Protein AF-A0A3L8PQW7-F1 (afdb_monomer_lite)

Organism: NCBI:txid2338552

pLDDT: mean 85.66, std 13.2, range [48.25, 96.25]

Secondary structure (DSSP, 8-state):
----THHHHHHHHHHHHHHHHTT--GGG----SHHHHHHHHHHHHHHHHHHHHHS---

Foldseek 3Di:
DPPDPVVLLVVLLCQLLVCLLVVHDLVPRPDPDPSSSVNSVVNNVVNVVVNVVPPPDD

Structure (mmCIF, N/CA/C/O backbone):
data_AF-A0A3L8PQW7-F1
#
_entry.id   AF-A0A3L8PQW7-F1
#
loop_
_atom_site.group_PDB
_atom_site.id
_atom_site.type_symbol
_atom_site.label_atom_id
_atom_site.label_alt_id
_atom_site.label_comp_id
_atom_site.label_asym_id
_atom_site.label_entity_id
_atom_site.label_seq_id
_atom_site.pdbx_PDB_ins_code
_atom_site.Cartn_x
_atom_site.Cartn_y
_atom_site.Cartn_z
_atom_site.occupancy
_atom_site.B_iso_or_equiv
_atom_site.auth_seq_id
_atom_site.auth_comp_id
_atom_site.auth_asym_id
_atom_site.auth_atom_id
_atom_site.pdbx_PDB_model_num
ATOM 1 N N . MET A 1 1 ? 2.243 2.426 -28.928 1.00 48.25 1 MET A N 1
ATOM 2 C CA . MET A 1 1 ? 1.856 2.892 -27.575 1.00 48.25 1 MET A CA 1
ATOM 3 C C . MET A 1 1 ? 2.953 2.475 -26.590 1.00 48.25 1 MET A C 1
ATOM 5 O O . MET A 1 1 ? 3.104 1.285 -26.336 1.00 48.25 1 MET A O 1
ATOM 9 N N . LYS A 1 2 ? 3.813 3.400 -26.130 1.00 53.62 2 LYS A N 1
ATOM 10 C CA . LYS A 1 2 ? 4.915 3.089 -25.193 1.00 53.62 2 LYS A CA 1
ATOM 11 C C . LYS A 1 2 ? 4.315 2.738 -23.823 1.00 53.62 2 LYS A C 1
ATOM 13 O O . LYS A 1 2 ? 4.089 3.638 -23.022 1.00 53.62 2 LYS A O 1
ATOM 18 N N . ARG A 1 3 ? 4.065 1.452 -23.550 1.00 55.88 3 ARG A N 1
ATOM 19 C CA . ARG A 1 3 ? 3.827 0.959 -22.180 1.00 55.88 3 ARG A CA 1
ATOM 20 C C . ARG A 1 3 ? 5.115 1.178 -21.387 1.00 55.88 3 ARG A C 1
ATOM 22 O O . ARG A 1 3 ? 6.055 0.389 -21.480 1.00 55.88 3 ARG A O 1
ATOM 29 N N . ARG A 1 4 ? 5.235 2.331 -20.723 1.00 61.19 4 ARG A N 1
ATOM 30 C CA . ARG A 1 4 ? 6.392 2.634 -19.869 1.00 61.19 4 ARG A CA 1
ATOM 31 C C . ARG A 1 4 ? 6.324 1.706 -18.658 1.00 61.19 4 ARG A C 1
ATOM 33 O O . ARG A 1 4 ? 5.244 1.409 -18.165 1.00 61.19 4 ARG A O 1
ATOM 40 N N . LYS A 1 5 ? 7.487 1.322 -18.119 1.00 61.03 5 LYS A N 1
ATOM 41 C CA . LYS A 1 5 ? 7.639 0.535 -16.873 1.00 61.03 5 LYS A CA 1
ATOM 42 C C . LYS A 1 5 ? 6.714 0.971 -15.715 1.00 61.03 5 LYS A C 1
ATOM 44 O O . LYS A 1 5 ? 6.407 0.149 -14.856 1.00 61.03 5 LYS A O 1
ATOM 49 N N . ARG A 1 6 ? 6.267 2.234 -15.712 1.00 63.69 6 ARG A N 1
ATOM 50 C CA . ARG A 1 6 ? 5.355 2.840 -14.733 1.00 63.69 6 ARG A CA 1
ATOM 51 C C . ARG A 1 6 ? 4.043 2.062 -14.569 1.00 63.69 6 ARG A C 1
ATOM 53 O O . ARG A 1 6 ? 3.664 1.802 -13.437 1.00 63.69 6 ARG A O 1
ATOM 60 N N . ASP A 1 7 ? 3.483 1.514 -15.653 1.00 81.12 7 ASP A N 1
ATOM 61 C CA . ASP A 1 7 ? 2.222 0.750 -15.614 1.00 81.12 7 ASP A CA 1
ATOM 62 C C . ASP A 1 7 ? 2.265 -0.449 -14.648 1.00 81.12 7 ASP A C 1
ATOM 64 O O . ASP A 1 7 ? 1.273 -0.788 -14.001 1.00 81.12 7 ASP A O 1
ATOM 68 N N . LYS A 1 8 ? 3.422 -1.122 -14.536 1.00 84.19 8 LYS A N 1
ATOM 69 C CA . LYS A 1 8 ? 3.577 -2.277 -13.637 1.00 84.19 8 LYS A CA 1
ATOM 70 C C . LYS A 1 8 ? 3.612 -1.842 -12.171 1.00 84.19 8 LYS A C 1
ATOM 72 O O . LYS A 1 8 ? 3.053 -2.529 -11.320 1.00 84.19 8 LYS A O 1
ATOM 77 N N . LEU A 1 9 ? 4.280 -0.727 -11.894 1.00 89.62 9 LEU A N 1
ATOM 78 C CA . LEU A 1 9 ? 4.449 -0.180 -10.553 1.00 89.62 9 LEU A CA 1
ATOM 79 C C . LEU A 1 9 ? 3.164 0.477 -10.046 1.00 89.62 9 LEU A C 1
ATOM 81 O O . LEU A 1 9 ? 2.773 0.210 -8.914 1.00 89.62 9 LEU A O 1
ATOM 85 N N . ASP A 1 10 ? 2.460 1.222 -10.898 1.00 90.19 10 ASP A N 1
ATOM 86 C CA . ASP A 1 10 ? 1.155 1.804 -10.568 1.00 90.19 10 ASP A CA 1
ATOM 87 C C . ASP A 1 10 ? 0.127 0.704 -10.287 1.00 90.19 10 ASP A C 1
ATOM 89 O O . ASP A 1 10 ? -0.584 0.743 -9.287 1.00 90.19 10 ASP A O 1
ATOM 93 N N . ARG A 1 11 ? 0.117 -0.372 -11.087 1.00 91.31 11 ARG A N 1
ATOM 94 C CA . ARG A 1 11 ? -0.738 -1.535 -10.805 1.00 91.31 11 ARG A CA 1
ATOM 95 C C . ARG A 1 11 ? -0.370 -2.225 -9.491 1.00 91.31 11 ARG A C 1
ATOM 97 O O . ARG A 1 11 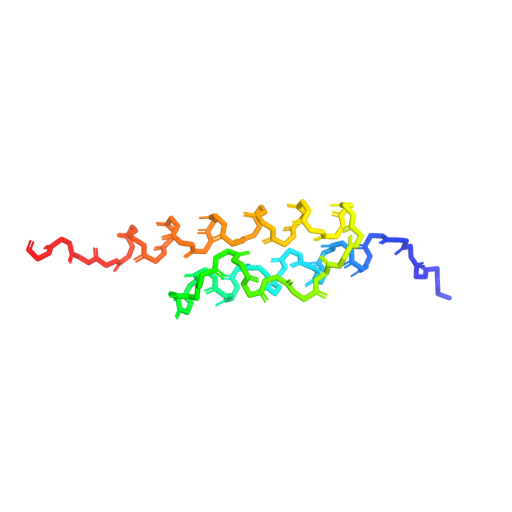? -1.258 -2.722 -8.796 1.00 91.31 11 ARG A O 1
ATOM 104 N N . ALA A 1 12 ? 0.919 -2.308 -9.161 1.00 94.06 12 ALA A N 1
ATOM 105 C CA . ALA A 1 12 ? 1.356 -2.854 -7.881 1.00 94.06 12 ALA A CA 1
ATOM 106 C C . ALA A 1 12 ? 0.844 -1.992 -6.724 1.00 94.06 12 ALA A C 1
ATOM 108 O O . ALA A 1 12 ? 0.258 -2.542 -5.795 1.00 94.06 12 ALA A O 1
ATOM 109 N N . PHE A 1 13 ? 0.958 -0.670 -6.840 1.00 94.62 13 PHE A N 1
ATOM 110 C CA . PHE A 1 13 ? 0.420 0.287 -5.882 1.00 94.62 13 PHE A CA 1
ATOM 111 C C . PHE A 1 13 ? -1.095 0.143 -5.693 1.00 94.62 13 PHE A C 1
ATOM 113 O O . PHE A 1 13 ? -1.540 -0.128 -4.579 1.00 94.62 13 PHE A O 1
ATOM 120 N N . SER A 1 14 ? -1.891 0.202 -6.769 1.00 94.69 14 SER A N 1
ATOM 121 C CA . SER A 1 14 ? -3.356 0.094 -6.676 1.00 94.69 14 SER A CA 1
ATOM 122 C C . SER A 1 14 ? -3.806 -1.227 -6.043 1.00 94.69 14 SER A C 1
ATOM 124 O O . SER A 1 14 ? -4.731 -1.247 -5.233 1.00 94.69 14 SER A O 1
ATOM 126 N N . LYS A 1 15 ? -3.129 -2.342 -6.363 1.00 94.62 15 LYS A N 1
ATOM 127 C CA . LYS A 1 15 ? -3.401 -3.636 -5.714 1.00 94.62 15 LYS A CA 1
ATOM 128 C C . LYS A 1 15 ? -3.041 -3.638 -4.231 1.00 94.62 15 LYS A C 1
ATOM 130 O O . LYS A 1 15 ? -3.703 -4.320 -3.455 1.00 94.62 15 LYS A O 1
ATOM 135 N N . GLY A 1 16 ? -1.973 -2.940 -3.859 1.00 95.31 16 GLY A N 1
ATOM 136 C CA . GLY A 1 16 ? -1.566 -2.758 -2.471 1.00 95.31 16 GLY A CA 1
ATOM 137 C C . GLY A 1 16 ? -2.641 -2.042 -1.683 1.00 95.31 16 GLY A C 1
ATOM 138 O O . GLY A 1 16 ? -3.128 -2.561 -0.684 1.00 95.31 16 GLY A O 1
ATOM 139 N N . TYR A 1 17 ? -3.076 -0.904 -2.209 1.00 95.56 17 TYR A N 1
ATOM 140 C CA . TYR A 1 17 ? -4.109 -0.062 -1.624 1.00 95.56 17 TYR A CA 1
ATOM 141 C C . TYR A 1 17 ? -5.426 -0.802 -1.388 1.00 95.56 17 TYR A C 1
ATOM 143 O O . TYR A 1 17 ? -5.923 -0.840 -0.264 1.00 95.56 17 TYR A O 1
ATOM 151 N N . GLN A 1 18 ? -5.930 -1.515 -2.398 1.00 94.50 18 GLN A N 1
ATOM 152 C CA . GLN A 1 18 ? -7.129 -2.345 -2.241 1.00 94.50 18 GLN A CA 1
ATOM 153 C C . GLN A 1 18 ? -6.955 -3.440 -1.179 1.00 94.50 18 GLN A C 1
ATOM 155 O O . GLN A 1 18 ? -7.892 -3.747 -0.443 1.00 94.50 18 GLN A O 1
ATOM 160 N N . ALA A 1 19 ? -5.762 -4.034 -1.077 1.00 94.69 19 ALA A N 1
ATOM 161 C CA . ALA A 1 19 ? -5.477 -5.034 -0.056 1.00 94.69 19 ALA A CA 1
ATOM 162 C C . ALA A 1 19 ? -5.441 -4.423 1.358 1.00 94.69 19 ALA A C 1
ATOM 164 O O . ALA A 1 19 ? -5.954 -5.040 2.291 1.00 94.69 19 ALA A O 1
ATOM 165 N N . GLY A 1 20 ? -4.889 -3.215 1.509 1.00 94.00 20 GLY A N 1
ATOM 166 C CA . GLY A 1 20 ? -4.876 -2.474 2.772 1.00 94.00 20 GLY A CA 1
ATOM 167 C C . GLY A 1 20 ? -6.282 -2.101 3.237 1.00 94.00 20 GLY A C 1
ATOM 168 O O . GLY A 1 20 ? -6.675 -2.445 4.353 1.00 94.00 20 GLY A O 1
ATOM 169 N N . MET A 1 21 ? -7.084 -1.535 2.330 1.00 92.88 21 MET A N 1
ATOM 170 C CA . MET A 1 21 ? -8.503 -1.231 2.562 1.00 92.88 21 MET A CA 1
ATOM 171 C C . MET A 1 21 ? -9.319 -2.482 2.914 1.00 92.88 21 MET A C 1
ATOM 173 O O . MET A 1 21 ? -10.197 -2.453 3.773 1.00 92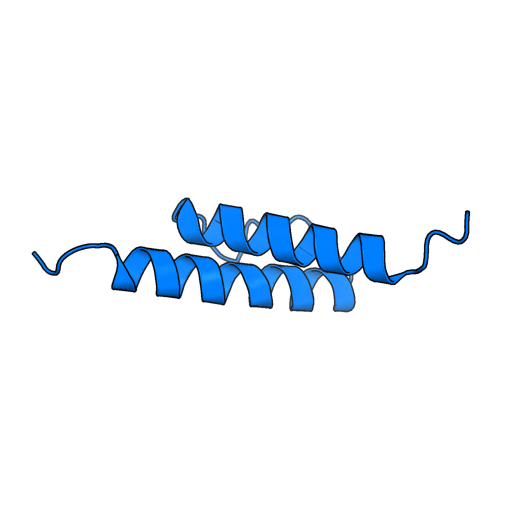.88 21 MET A O 1
ATOM 177 N N . GLY A 1 22 ? -8.9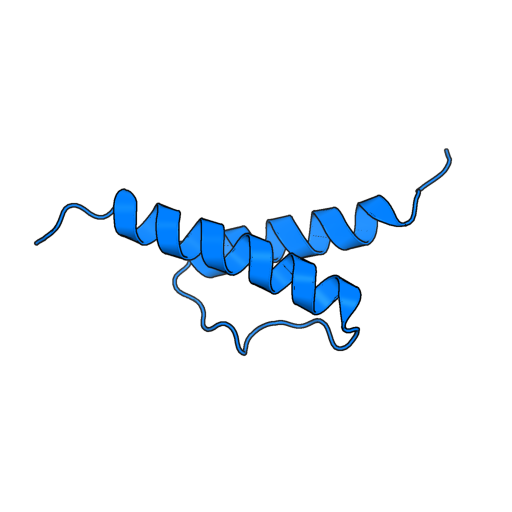94 -3.619 2.295 1.00 91.25 22 GLY A N 1
ATOM 178 C CA . GLY A 1 22 ? -9.609 -4.913 2.588 1.00 91.25 22 GLY A CA 1
ATOM 179 C C . GLY A 1 22 ? -9.152 -5.572 3.897 1.00 91.25 22 GLY A C 1
ATOM 180 O O . GLY A 1 22 ? -9.605 -6.676 4.190 1.00 91.25 22 GLY A O 1
ATOM 181 N N . GLY A 1 23 ? -8.248 -4.954 4.670 1.00 89.25 23 GLY A N 1
ATOM 182 C CA . GLY A 1 23 ? -7.722 -5.517 5.920 1.00 89.25 23 GLY A CA 1
ATOM 183 C C . GLY A 1 23 ? -6.807 -6.731 5.725 1.00 89.25 23 GLY A C 1
ATOM 184 O O . GLY A 1 23 ? -6.672 -7.561 6.622 1.00 89.25 23 GLY A O 1
ATOM 185 N N . LYS A 1 24 ? -6.199 -6.876 4.544 1.00 90.69 24 LYS A N 1
ATOM 186 C CA . LYS A 1 24 ? -5.283 -7.982 4.237 1.00 90.69 24 LYS A CA 1
ATOM 187 C C . LYS A 1 24 ? -3.916 -7.730 4.871 1.00 90.69 24 LYS A C 1
ATOM 189 O O . LYS A 1 24 ? -3.493 -6.585 4.981 1.00 90.69 24 LYS A O 1
ATOM 194 N N . SER A 1 25 ? -3.175 -8.779 5.218 1.00 89.75 25 SER A N 1
ATOM 195 C CA . SER A 1 25 ? -1.805 -8.630 5.731 1.00 89.75 25 SER A CA 1
ATOM 196 C C . SER A 1 25 ? -0.813 -8.224 4.638 1.00 89.75 25 SER A C 1
ATOM 198 O O . SER A 1 25 ? -0.900 -8.686 3.499 1.00 89.75 25 SER A O 1
ATOM 200 N N . LYS A 1 26 ? 0.214 -7.448 5.014 1.00 87.50 26 LYS A N 1
ATOM 201 C CA . LYS A 1 26 ? 1.332 -7.046 4.133 1.00 87.50 26 LYS A CA 1
ATOM 202 C C . LYS A 1 26 ? 2.104 -8.220 3.502 1.00 87.50 26 LYS A C 1
ATOM 204 O O . LYS A 1 26 ? 2.825 -8.044 2.523 1.00 87.50 26 LYS A O 1
ATOM 209 N N . GLU A 1 27 ? 1.978 -9.411 4.080 1.00 87.69 27 GLU A N 1
ATOM 210 C CA . GLU A 1 27 ? 2.619 -10.652 3.629 1.00 87.69 27 GLU A CA 1
ATOM 211 C C . GLU A 1 27 ? 1.899 -11.294 2.440 1.00 87.69 27 GLU A C 1
ATOM 213 O O . GLU A 1 27 ? 2.509 -12.064 1.708 1.00 87.69 27 GLU A O 1
ATOM 218 N N . GLN A 1 28 ? 0.644 -10.917 2.168 1.00 88.69 28 GLN A N 1
ATOM 219 C CA . GLN A 1 28 ? -0.080 -11.361 0.970 1.00 88.69 28 GLN A CA 1
ATOM 220 C C . GLN A 1 28 ? 0.384 -10.656 -0.316 1.00 88.69 28 GLN A C 1
ATOM 222 O O . GLN A 1 28 ? -0.255 -10.789 -1.359 1.00 88.69 28 GLN A O 1
ATOM 227 N N . CYS A 1 29 ? 1.485 -9.901 -0.263 1.00 88.50 29 CYS A N 1
ATOM 228 C CA . CYS A 1 29 ? 2.093 -9.286 -1.433 1.00 88.50 29 CYS A CA 1
ATOM 229 C C . CYS A 1 29 ? 2.519 -10.371 -2.446 1.00 88.50 29 CYS A C 1
ATOM 231 O O . CYS A 1 29 ? 3.466 -11.107 -2.173 1.00 88.50 29 CYS A O 1
ATOM 233 N N . PRO A 1 30 ? 1.913 -10.443 -3.650 1.00 88.19 30 PRO A N 1
ATOM 234 C CA . PRO A 1 30 ? 2.246 -11.472 -4.641 1.00 88.19 30 PRO A CA 1
ATOM 235 C C . PRO A 1 30 ? 3.542 -11.165 -5.411 1.00 88.19 30 PRO A C 1
ATOM 237 O O . PRO A 1 30 ? 3.964 -11.935 -6.272 1.00 88.19 30 PRO A O 1
ATOM 240 N N . TYR A 1 31 ? 4.154 -10.003 -5.166 1.00 89.56 31 TYR A N 1
ATOM 241 C CA . TYR A 1 31 ? 5.320 -9.539 -5.905 1.00 89.56 31 TYR A CA 1
ATOM 242 C C . TYR A 1 31 ? 6.624 -9.972 -5.236 1.00 89.56 31 TYR A C 1
ATOM 244 O O . TYR A 1 31 ? 6.907 -9.583 -4.105 1.00 89.56 31 TYR A O 1
ATOM 252 N N . MET A 1 32 ? 7.452 -10.696 -5.994 1.00 86.75 32 MET A N 1
ATOM 253 C CA . MET A 1 32 ? 8.808 -11.084 -5.584 1.00 86.75 32 MET A CA 1
ATOM 254 C C . MET A 1 32 ? 9.854 -10.004 -5.895 1.00 86.75 32 MET A C 1
ATOM 256 O O . MET A 1 32 ? 10.859 -9.888 -5.202 1.00 86.75 32 MET A O 1
ATOM 260 N N . SER A 1 33 ? 9.627 -9.177 -6.923 1.00 91.62 33 SER A N 1
ATOM 261 C CA . SER A 1 33 ? 10.555 -8.095 -7.272 1.00 91.62 33 SER A CA 1
ATOM 262 C C . SER A 1 33 ? 10.469 -6.951 -6.265 1.00 91.62 33 SER A C 1
ATOM 264 O O . SER A 1 33 ? 9.368 -6.443 -6.026 1.00 91.62 33 SER A O 1
ATOM 266 N N . LEU A 1 34 ? 11.622 -6.485 -5.780 1.00 91.12 34 LEU A N 1
ATOM 267 C CA . LEU A 1 34 ? 11.712 -5.420 -4.781 1.00 91.12 34 LEU A CA 1
ATOM 268 C C . LEU A 1 34 ? 10.946 -4.155 -5.190 1.00 91.12 34 LEU A C 1
ATOM 270 O O . LEU A 1 34 ? 10.128 -3.683 -4.414 1.00 91.12 34 LEU A O 1
ATOM 274 N N . GLU A 1 35 ? 11.113 -3.658 -6.419 1.00 90.50 35 GLU A N 1
ATOM 275 C CA . GLU A 1 35 ? 10.437 -2.427 -6.869 1.00 90.50 35 GLU A CA 1
ATOM 276 C C . GLU A 1 35 ? 8.902 -2.531 -6.815 1.00 90.50 35 GLU A C 1
ATOM 278 O O . GLU A 1 35 ? 8.224 -1.646 -6.296 1.00 90.50 35 GLU A O 1
ATOM 283 N N . SER A 1 36 ? 8.332 -3.633 -7.320 1.00 91.00 36 SER A N 1
ATOM 284 C CA . SER A 1 36 ? 6.876 -3.843 -7.277 1.00 91.00 36 SER A CA 1
ATOM 285 C C . SER A 1 36 ? 6.379 -4.110 -5.857 1.00 91.00 36 SER A C 1
ATOM 287 O O . SER A 1 36 ? 5.284 -3.676 -5.515 1.00 91.00 36 SER A O 1
ATOM 289 N N . ARG A 1 37 ? 7.182 -4.777 -5.015 1.00 92.94 37 ARG A N 1
ATOM 290 C CA . ARG A 1 37 ? 6.867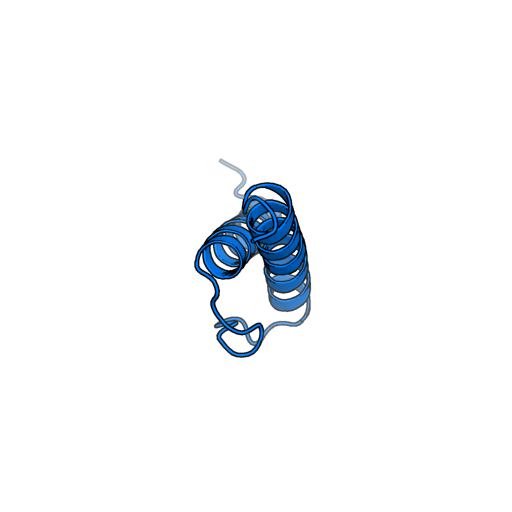 -4.974 -3.596 1.00 92.94 37 ARG A CA 1
ATOM 291 C C . ARG A 1 37 ? 6.853 -3.644 -2.848 1.00 92.94 37 ARG A C 1
ATOM 293 O O . ARG A 1 37 ? 5.922 -3.414 -2.091 1.00 92.94 37 ARG A O 1
ATOM 300 N N . THR A 1 38 ? 7.819 -2.759 -3.087 1.00 94.06 38 THR A N 1
ATOM 301 C CA . THR A 1 38 ? 7.853 -1.420 -2.484 1.00 94.06 38 THR A CA 1
ATOM 302 C C . THR A 1 38 ? 6.603 -0.629 -2.851 1.00 94.06 38 THR A C 1
ATOM 304 O O . THR A 1 38 ? 5.948 -0.112 -1.950 1.00 94.06 38 THR A O 1
ATOM 307 N N . GLN A 1 39 ? 6.197 -0.628 -4.127 1.00 95.25 39 GLN A N 1
ATOM 308 C CA . GLN A 1 39 ? 4.967 0.066 -4.524 1.00 95.25 39 GLN A CA 1
ATOM 309 C C . GLN A 1 39 ? 3.696 -0.567 -3.987 1.00 95.25 39 GLN A C 1
ATOM 311 O O . GLN A 1 39 ? 2.818 0.155 -3.523 1.00 95.25 39 GLN A O 1
ATOM 316 N N . TRP A 1 40 ? 3.603 -1.895 -3.972 1.00 95.62 40 TRP A N 1
ATOM 317 C CA . TRP A 1 40 ? 2.472 -2.573 -3.346 1.00 95.62 40 TRP A CA 1
ATOM 318 C C . TRP A 1 40 ? 2.393 -2.275 -1.844 1.00 95.62 40 TRP A C 1
ATOM 320 O O . TRP A 1 40 ? 1.318 -1.996 -1.331 1.00 95.62 40 TRP A O 1
ATOM 330 N N . LEU A 1 41 ? 3.523 -2.261 -1.133 1.00 95.25 41 LEU A N 1
ATOM 331 C CA . LEU A 1 41 ? 3.559 -1.913 0.290 1.00 95.25 41 LEU A CA 1
ATOM 332 C C . LEU A 1 41 ? 3.253 -0.432 0.551 1.00 95.25 41 LEU A C 1
ATOM 334 O O . LEU A 1 41 ? 2.724 -0.119 1.616 1.00 95.25 41 LEU A O 1
ATOM 338 N N . GLY A 1 42 ? 3.605 0.463 -0.378 1.00 95.56 42 GLY A N 1
ATOM 339 C CA . GLY A 1 42 ? 3.229 1.878 -0.338 1.00 95.56 42 GLY A CA 1
ATOM 340 C C . GLY A 1 42 ? 1.715 2.036 -0.398 1.00 95.56 42 GLY A C 1
ATOM 341 O O . GLY A 1 42 ? 1.117 2.515 0.559 1.00 95.56 42 GLY A O 1
ATOM 342 N N . GLY A 1 43 ? 1.092 1.480 -1.443 1.00 95.62 43 GLY A N 1
ATOM 343 C CA . GLY A 1 43 ? -0.363 1.490 -1.570 1.00 95.62 43 GLY A CA 1
ATOM 344 C C . GLY A 1 43 ? -1.049 0.810 -0.386 1.00 95.62 43 GLY A C 1
ATOM 345 O O . GLY A 1 43 ? -2.005 1.347 0.153 1.00 95.62 43 GLY A O 1
ATOM 346 N N . TRP A 1 44 ? -0.542 -0.339 0.079 1.00 96.25 44 TRP A N 1
ATOM 347 C CA . TRP A 1 44 ? -1.109 -1.056 1.228 1.00 96.25 44 TRP A CA 1
ATOM 348 C C . TRP A 1 44 ? -1.143 -0.211 2.498 1.00 96.25 44 TRP A C 1
ATOM 350 O O . TRP A 1 44 ? -2.150 -0.228 3.196 1.00 96.25 44 TRP A O 1
ATOM 360 N N . ARG A 1 45 ? -0.077 0.547 2.785 1.00 95.50 45 ARG A N 1
ATOM 361 C CA . ARG A 1 45 ? -0.057 1.466 3.929 1.00 95.50 45 ARG A CA 1
ATOM 362 C C . ARG A 1 45 ? -1.121 2.541 3.802 1.00 95.50 45 ARG A C 1
ATOM 364 O O . ARG A 1 45 ? -1.858 2.725 4.759 1.00 95.50 45 ARG A O 1
ATOM 371 N N . GLU A 1 46 ? -1.223 3.176 2.638 1.00 95.25 46 GLU A N 1
ATOM 372 C CA . GLU A 1 46 ? -2.251 4.190 2.388 1.00 95.25 46 GLU A CA 1
ATOM 373 C C . GLU A 1 46 ? -3.654 3.601 2.553 1.00 95.25 46 GLU A C 1
ATOM 375 O O . GLU A 1 46 ? -4.476 4.167 3.255 1.00 95.25 46 GLU A O 1
ATOM 380 N N . GLY A 1 47 ? -3.905 2.399 2.028 1.00 94.25 47 GLY A N 1
ATOM 381 C CA . GLY A 1 47 ? -5.200 1.739 2.190 1.00 94.25 47 GLY A CA 1
ATOM 382 C C . GLY A 1 47 ? -5.513 1.316 3.631 1.00 94.25 47 GLY A C 1
ATOM 383 O O . GLY A 1 47 ? -6.670 1.326 4.035 1.00 94.25 47 GLY A O 1
ATOM 384 N N . VAL A 1 48 ? -4.515 0.924 4.428 1.00 93.38 48 VAL A N 1
ATOM 385 C CA . VAL A 1 48 ? -4.722 0.619 5.857 1.00 93.38 48 VAL A CA 1
ATOM 386 C C . VAL A 1 48 ? -4.985 1.890 6.654 1.00 93.38 48 VAL A C 1
ATOM 388 O O . VAL A 1 48 ? -5.880 1.888 7.496 1.00 93.38 48 VAL A O 1
ATOM 391 N N . ASP A 1 49 ? -4.210 2.943 6.402 1.00 92.81 49 ASP A N 1
ATOM 392 C CA . ASP A 1 49 ? -4.354 4.244 7.054 1.00 92.81 49 ASP A CA 1
ATOM 393 C C . ASP A 1 49 ? -5.720 4.857 6.749 1.00 92.81 49 ASP A C 1
ATOM 395 O O . ASP A 1 49 ? -6.439 5.281 7.649 1.00 92.81 49 ASP A O 1
ATOM 399 N N . GLU A 1 50 ? -6.136 4.776 5.491 1.00 90.06 50 GLU A N 1
ATOM 400 C CA . GLU A 1 50 ? -7.433 5.238 5.033 1.00 90.06 50 GLU A CA 1
ATOM 401 C C . GLU A 1 50 ? -8.577 4.424 5.651 1.00 90.06 50 GLU A C 1
ATOM 403 O O . GLU A 1 50 ? -9.533 4.979 6.194 1.00 90.06 50 GLU A O 1
ATOM 408 N N . ARG A 1 51 ? -8.447 3.093 5.681 1.00 88.38 51 ARG A N 1
ATOM 409 C CA . ARG A 1 51 ? -9.394 2.217 6.383 1.00 88.38 51 ARG A CA 1
ATOM 410 C C . ARG A 1 51 ? -9.483 2.555 7.867 1.00 88.38 51 ARG A C 1
ATOM 412 O O . ARG A 1 51 ? -10.569 2.493 8.431 1.00 88.38 51 ARG A O 1
ATOM 419 N N . PHE A 1 52 ? -8.358 2.842 8.514 1.00 86.31 52 PHE A N 1
ATOM 420 C CA . PHE A 1 52 ? -8.316 3.185 9.933 1.00 86.31 52 PHE A CA 1
ATOM 421 C C . PHE A 1 52 ? -8.912 4.572 10.196 1.00 86.31 52 PHE A C 1
ATOM 423 O O . PHE A 1 52 ? -9.664 4.730 11.149 1.00 86.31 52 PHE A O 1
ATOM 430 N N . THR A 1 53 ? -8.650 5.535 9.314 1.00 87.25 53 THR A N 1
ATOM 431 C CA . THR A 1 53 ? -9.193 6.898 9.373 1.00 87.25 53 THR A CA 1
ATOM 432 C C . THR A 1 53 ? -10.707 6.918 9.159 1.00 87.25 53 THR A C 1
ATOM 434 O O . THR A 1 53 ? -11.416 7.639 9.857 1.00 87.25 53 THR A O 1
ATOM 437 N N . TYR A 1 54 ? -11.229 6.113 8.227 1.00 76.94 54 TYR A N 1
ATOM 438 C CA . TYR A 1 54 ? -12.668 6.047 7.940 1.00 76.94 54 TYR A CA 1
ATOM 439 C C . TYR A 1 54 ? -13.447 5.070 8.817 1.00 76.94 54 TYR A C 1
ATOM 441 O O . TYR A 1 54 ? -14.677 5.043 8.753 1.00 76.94 54 TYR A O 1
ATOM 449 N N . LEU A 1 55 ? -12.774 4.269 9.643 1.00 70.06 55 LEU A N 1
ATOM 450 C CA . LEU A 1 55 ? -13.453 3.519 10.688 1.00 70.06 55 LEU A CA 1
ATOM 451 C C . LEU A 1 55 ? -13.676 4.466 11.873 1.00 70.06 55 LEU A C 1
ATOM 453 O O . LEU A 1 55 ? -12.700 4.844 12.519 1.00 70.06 55 LEU A O 1
ATOM 457 N N . PRO A 1 56 ? -14.930 4.857 12.186 1.00 61.59 56 PRO A N 1
ATOM 458 C CA . PRO A 1 56 ? -15.185 5.631 13.389 1.00 61.59 56 PRO A CA 1
ATOM 459 C C . PRO A 1 56 ? -14.662 4.819 14.572 1.00 61.59 56 PRO A C 1
ATOM 461 O O . PRO A 1 56 ? -15.017 3.645 14.722 1.00 61.59 56 PRO A O 1
ATOM 464 N N . MET A 1 57 ? -13.774 5.433 15.359 1.00 57.53 57 MET A N 1
ATOM 465 C CA . MET A 1 57 ? -13.347 4.894 16.645 1.00 57.53 57 MET A CA 1
ATOM 466 C C . MET A 1 57 ? -14.592 4.421 17.402 1.00 57.53 57 MET A C 1
ATOM 468 O O . MET A 1 57 ? -15.489 5.217 17.681 1.00 57.53 57 MET A O 1
ATOM 472 N N . LYS A 1 58 ? -14.661 3.111 17.640 1.00 51.47 58 LYS A N 1
ATOM 473 C CA . LYS A 1 58 ? -15.578 2.512 18.609 1.00 51.47 58 LYS A CA 1
ATOM 474 C C . LYS A 1 58 ? -15.143 2.896 20.012 1.00 51.47 58 L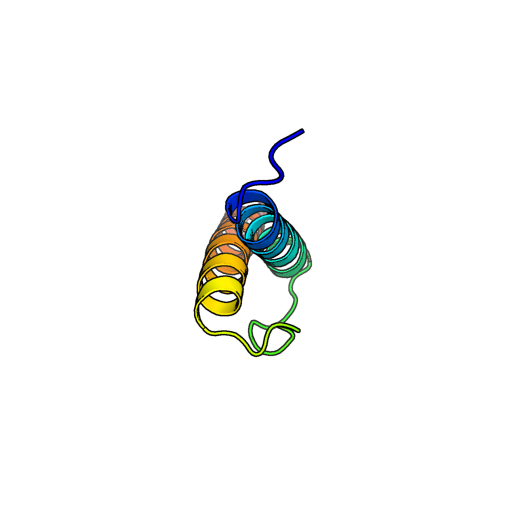YS A C 1
ATOM 476 O O . LYS A 1 58 ? -13.915 2.861 20.248 1.00 51.47 58 LYS A O 1
#

Radius of gyration: 12.6 Å; chains: 1; bounding box: 27×18×46 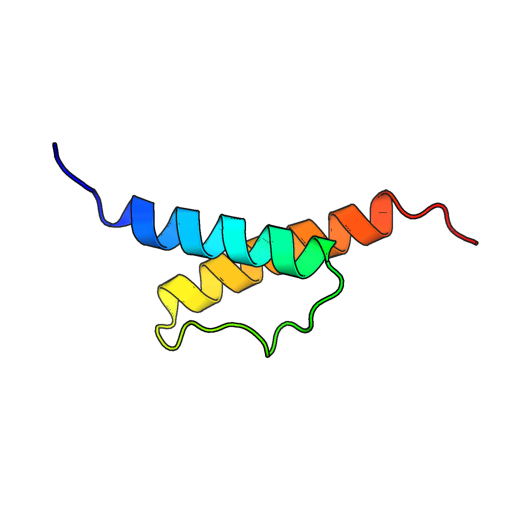Å

InterPro domains:
  IPR007040 Ribosome modulation factor [MF_00919] (1-55)
  IPR007040 Ribosome modulation factor [NF011162] (5-49)
  IPR007040 Ribosome modulation factor [PF04957] (1-48)
  IPR023200 Ribosome modulation factor domain superfamily [G3DSA:1.10.10.620] (1-55)

Sequence (58 aa):
MKRRKRDKLDRAFSKGYQAGMGGKSKEQCPYMSLESRTQWLGGWREGVDERFTYLPMK